Protein AF-A0A497KKL4-F1 (afdb_monomer_lite)

Sequence (73 aa):
VLNSYWVGEDGKRKWYEVILVDPAHPAIRSDPHFKWLQNPSNRGRVFRGKTSSGRKGRGLRKRGIGSEKATKR

Secondary structure (DSSP, 8-state):
--EEEEEEEETTEEEEEEE---TTSHHHHH-TTTGGGGSGGGTTTTTTT-SHHHHHHTTTT--STT-TTTS--

Radius of gyration: 15.61 Å; chains: 1; bounding box: 33×32×36 Å

Foldseek 3Di:
DAEKDWDDDDPVDTDIDDDDDDCVDPVLCPDPVNVVCVPPVNPPCVVVLVYPVSCVVLVNPDDDDPCPVSDDD

Structure (mmCIF, N/CA/C/O backbone):
data_AF-A0A497KKL4-F1
#
_entry.id   AF-A0A497KKL4-F1
#
loop_
_atom_site.group_PDB
_atom_site.id
_atom_site.type_symbol
_atom_site.label_atom_id
_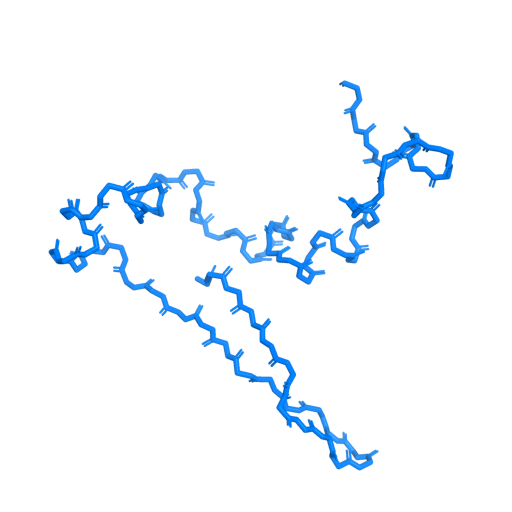atom_site.label_alt_id
_atom_site.label_comp_id
_atom_site.label_asym_id
_atom_site.label_entity_id
_atom_site.label_seq_id
_atom_site.pdbx_PDB_ins_code
_atom_site.Cartn_x
_atom_site.Cartn_y
_atom_site.Cartn_z
_atom_site.occupancy
_atom_site.B_iso_or_equiv
_atom_site.auth_seq_id
_atom_site.auth_comp_id
_atom_site.auth_asym_id
_atom_site.auth_atom_id
_atom_site.pdbx_PDB_model_num
ATOM 1 N N . VAL A 1 1 ? 2.671 -6.427 -2.334 1.00 91.19 1 VAL A N 1
ATOM 2 C CA . VAL A 1 1 ? 1.484 -5.809 -1.690 1.00 91.19 1 VAL A CA 1
ATOM 3 C C . VAL A 1 1 ? 1.332 -4.365 -2.138 1.00 91.19 1 VAL A C 1
ATOM 5 O O . VAL A 1 1 ? 2.152 -3.513 -1.769 1.00 91.19 1 VAL A O 1
ATOM 8 N N . LEU A 1 2 ? 0.300 -4.104 -2.939 1.00 93.25 2 LEU A N 1
ATOM 9 C CA . LEU A 1 2 ? -0.035 -2.767 -3.418 1.00 93.25 2 LEU A CA 1
ATOM 10 C C . LEU A 1 2 ? -0.784 -1.993 -2.325 1.00 93.25 2 LEU A C 1
ATOM 12 O O . LEU A 1 2 ? -0.262 -1.004 -1.797 1.00 93.25 2 LEU A O 1
ATOM 16 N N . ASN A 1 3 ? -1.952 -2.491 -1.918 1.00 94.94 3 ASN A N 1
ATOM 17 C CA . ASN A 1 3 ? -2.759 -1.936 -0.833 1.00 94.94 3 ASN A CA 1
ATOM 18 C C . ASN A 1 3 ? -3.796 -2.964 -0.339 1.00 94.94 3 ASN A C 1
ATOM 20 O O . ASN A 1 3 ? -3.782 -4.107 -0.786 1.00 94.94 3 ASN A O 1
ATOM 24 N N . SER A 1 4 ? -4.681 -2.559 0.568 1.00 96.56 4 SER A N 1
ATOM 25 C CA . SER A 1 4 ? -5.842 -3.343 0.995 1.00 96.56 4 SER A CA 1
ATOM 26 C C . SER A 1 4 ? -7.046 -2.443 1.275 1.00 96.56 4 SER A C 1
ATOM 28 O O . SER A 1 4 ? -6.875 -1.237 1.490 1.00 96.56 4 SER A O 1
ATOM 30 N N . TYR A 1 5 ? -8.246 -3.024 1.285 1.00 95.94 5 TYR A N 1
ATOM 31 C CA . TYR A 1 5 ? -9.490 -2.344 1.656 1.00 95.94 5 TYR A CA 1
ATOM 32 C C . TYR A 1 5 ? -10.375 -3.225 2.535 1.00 95.94 5 TYR A C 1
ATOM 34 O O . TYR A 1 5 ? -10.208 -4.440 2.584 1.00 95.94 5 TYR A O 1
ATOM 42 N N . TRP A 1 6 ? -11.255 -2.575 3.296 1.00 96.50 6 TRP A N 1
ATOM 43 C CA . TRP A 1 6 ? -12.202 -3.232 4.193 1.00 96.50 6 TRP A CA 1
ATOM 44 C C . TRP A 1 6 ? -13.387 -3.771 3.397 1.00 96.50 6 TRP A C 1
ATOM 46 O O . TRP A 1 6 ? -13.878 -3.079 2.508 1.00 96.50 6 TRP A O 1
ATOM 56 N N . VAL A 1 7 ? -13.821 -4.982 3.736 1.00 96.75 7 VAL A N 1
ATOM 57 C CA . VAL A 1 7 ? -14.941 -5.665 3.071 1.00 96.75 7 VAL A CA 1
ATOM 58 C C . VAL A 1 7 ? -16.134 -5.799 4.009 1.00 96.75 7 VAL A C 1
ATOM 60 O O . VAL A 1 7 ? -17.272 -5.595 3.605 1.00 96.75 7 VAL A O 1
ATOM 63 N N . GLY A 1 8 ? -15.872 -6.131 5.270 1.00 96.31 8 GLY A N 1
ATOM 64 C CA . GLY A 1 8 ? -16.911 -6.396 6.251 1.00 96.31 8 GLY A CA 1
ATOM 65 C C . GLY A 1 8 ? -16.322 -6.719 7.616 1.00 96.31 8 GLY A C 1
ATOM 66 O O . GLY A 1 8 ? -15.112 -6.931 7.760 1.00 96.31 8 GLY A O 1
ATOM 67 N N . GLU A 1 9 ? -17.181 -6.783 8.624 1.00 96.88 9 GLU A N 1
ATOM 68 C CA . GLU A 1 9 ? -16.838 -7.309 9.941 1.00 96.88 9 GLU A CA 1
ATOM 69 C C . GLU A 1 9 ? -18.019 -8.070 10.545 1.00 96.88 9 GLU A C 1
ATOM 71 O O . GLU A 1 9 ? -19.171 -7.675 10.382 1.00 96.88 9 GLU A O 1
ATOM 76 N N . ASP A 1 10 ? -17.722 -9.174 11.225 1.00 93.12 10 ASP A N 1
ATOM 77 C CA . ASP A 1 10 ? -18.598 -9.780 12.220 1.00 93.12 10 ASP A CA 1
ATOM 78 C C . ASP A 1 10 ? -18.009 -9.373 13.573 1.00 93.12 10 ASP A C 1
ATOM 80 O O . ASP A 1 10 ? -16.819 -9.086 13.656 1.00 93.12 10 ASP A O 1
ATOM 84 N N . GLY A 1 11 ? -18.784 -9.290 14.653 1.00 93.31 11 GLY A N 1
ATOM 85 C CA . GLY A 1 11 ? -18.294 -8.744 15.933 1.00 93.31 11 GLY A CA 1
ATOM 86 C C . GLY A 1 11 ? -17.016 -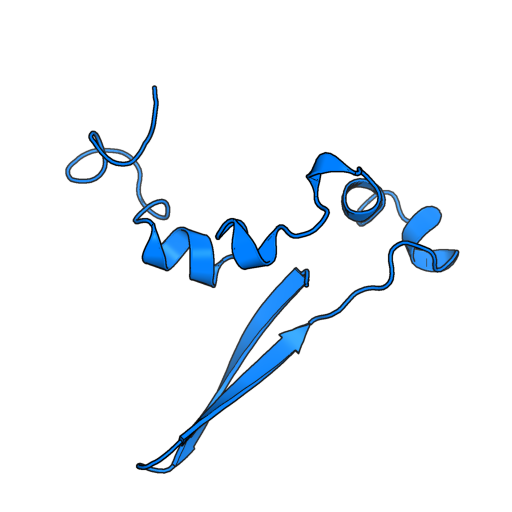9.393 16.513 1.00 93.31 11 GLY A C 1
ATOM 87 O O . GLY A 1 11 ? -16.504 -8.914 17.523 1.00 93.31 11 GLY A O 1
ATOM 88 N N . LYS A 1 12 ? -16.486 -10.463 15.902 1.00 95.38 12 LYS A N 1
ATOM 89 C CA . LYS A 1 12 ? -15.230 -11.132 16.258 1.00 95.38 12 LYS A CA 1
ATOM 90 C C . LYS A 1 12 ? -14.092 -10.876 15.261 1.00 95.38 12 LYS A C 1
ATOM 92 O O . LYS A 1 12 ? -12.928 -10.956 15.655 1.00 95.38 12 LYS A O 1
ATOM 97 N N . ARG A 1 13 ? -14.375 -10.629 13.980 1.00 96.94 13 ARG A N 1
ATOM 98 C CA . ARG A 1 13 ? -13.386 -10.607 12.894 1.00 96.94 13 ARG A CA 1
ATOM 99 C C . ARG A 1 13 ? -13.638 -9.460 11.929 1.00 96.94 13 ARG A C 1
ATOM 101 O O . ARG A 1 13 ? -14.764 -9.109 11.609 1.00 96.94 13 ARG A O 1
ATOM 108 N N . LYS A 1 14 ? -12.546 -8.918 11.396 1.00 96.62 14 LYS A N 1
ATOM 109 C CA . LYS A 1 14 ? -12.576 -7.918 10.326 1.00 96.62 14 LYS A CA 1
ATOM 110 C C . LYS A 1 14 ? -11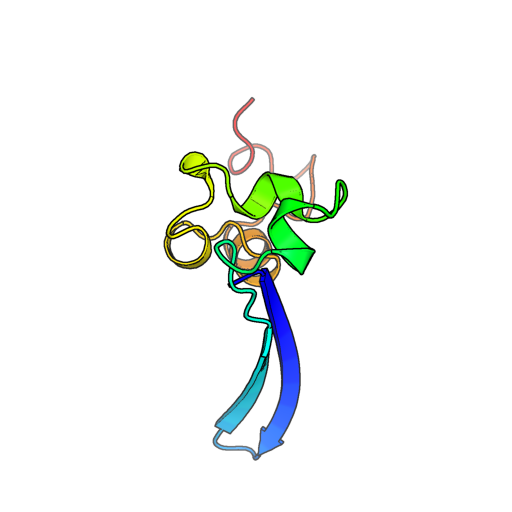.946 -8.511 9.082 1.00 96.62 14 LYS A C 1
ATOM 112 O O . LYS A 1 14 ? -10.831 -9.032 9.153 1.00 96.62 14 LYS A O 1
ATOM 117 N N . TRP A 1 15 ? -12.637 -8.402 7.958 1.00 97.38 15 TRP A N 1
ATOM 118 C CA . TRP A 1 15 ? -12.154 -8.899 6.680 1.00 97.38 15 TRP A CA 1
ATOM 119 C C . TRP A 1 15 ? -11.669 -7.762 5.801 1.00 97.38 15 TRP A C 1
ATOM 121 O O . TRP A 1 15 ? -12.265 -6.683 5.718 1.00 97.38 15 TRP A O 1
ATOM 131 N N . TYR A 1 16 ? -10.555 -8.038 5.136 1.00 97.19 16 TYR A N 1
ATOM 132 C CA . TYR A 1 16 ? -9.916 -7.129 4.209 1.00 97.19 16 TYR A CA 1
ATOM 133 C C . TYR A 1 16 ? -9.508 -7.896 2.965 1.00 97.19 16 TYR A C 1
ATOM 135 O O . TYR A 1 16 ? -8.942 -8.985 3.064 1.00 97.19 16 TYR A O 1
ATOM 143 N N . GLU A 1 17 ? -9.704 -7.277 1.812 1.00 97.62 17 GLU A N 1
ATOM 144 C CA . GLU A 1 17 ? -9.133 -7.755 0.563 1.00 97.62 17 GLU A CA 1
ATOM 145 C C . GLU A 1 17 ? -7.780 -7.085 0.343 1.00 97.62 17 GLU A C 1
ATOM 147 O O . GLU A 1 17 ? -7.613 -5.867 0.486 1.00 97.62 17 GLU A O 1
ATOM 152 N N . VAL A 1 18 ? -6.772 -7.909 0.055 1.00 96.25 18 VAL A N 1
ATOM 153 C CA . VAL A 1 18 ? -5.389 -7.472 -0.137 1.00 96.25 18 VAL A CA 1
ATOM 154 C C . VAL A 1 18 ? -5.048 -7.551 -1.614 1.00 96.25 18 VAL A C 1
ATOM 156 O O . VAL A 1 18 ? -5.051 -8.621 -2.211 1.00 96.25 18 VAL A O 1
ATOM 159 N N . ILE A 1 19 ? -4.673 -6.411 -2.187 1.00 96.00 19 ILE A N 1
ATOM 160 C CA . ILE A 1 19 ? -4.297 -6.308 -3.592 1.00 96.00 19 ILE A CA 1
ATOM 161 C C . ILE A 1 19 ? -2.808 -6.643 -3.728 1.00 96.00 19 ILE A C 1
ATOM 163 O O . ILE A 1 19 ? -1.919 -5.907 -3.261 1.00 96.00 19 ILE A O 1
ATOM 167 N N . LEU A 1 20 ? -2.532 -7.770 -4.377 1.00 94.12 20 LEU A N 1
ATOM 168 C CA . LEU A 1 20 ? -1.195 -8.228 -4.735 1.00 94.12 20 LEU A CA 1
ATOM 169 C C . LEU A 1 20 ? -0.976 -8.047 -6.236 1.00 94.12 20 LEU A C 1
ATOM 171 O O . LEU A 1 20 ? -1.892 -8.191 -7.032 1.00 94.12 20 LEU A O 1
ATOM 175 N N . VAL A 1 21 ? 0.254 -7.702 -6.600 1.00 92.69 21 VAL A N 1
ATOM 176 C CA . VAL A 1 21 ? 0.687 -7.551 -7.989 1.00 92.69 21 VAL A CA 1
ATOM 177 C C . VAL A 1 21 ? 2.017 -8.273 -8.100 1.00 92.69 21 VAL A C 1
ATOM 179 O O . VAL A 1 21 ? 2.867 -8.088 -7.221 1.00 92.69 21 VAL A O 1
ATOM 182 N N . ASP A 1 22 ? 2.173 -9.075 -9.149 1.00 92.56 22 ASP A N 1
ATOM 183 C CA . ASP A 1 22 ? 3.436 -9.712 -9.510 1.00 92.56 22 ASP A CA 1
ATOM 184 C C . ASP A 1 22 ? 4.271 -8.773 -10.405 1.00 92.56 22 ASP A C 1
ATOM 186 O O . ASP A 1 22 ? 3.877 -8.506 -11.542 1.00 92.56 22 ASP A O 1
ATOM 190 N N . PRO A 1 23 ? 5.424 -8.258 -9.934 1.00 91.19 23 PRO A N 1
ATOM 191 C CA . PRO A 1 23 ? 6.292 -7.398 -10.736 1.00 91.19 23 PRO A CA 1
ATOM 192 C C . PRO A 1 23 ? 7.059 -8.130 -11.847 1.00 91.19 23 PRO A C 1
ATOM 194 O O . PRO A 1 23 ? 7.626 -7.463 -12.711 1.00 91.19 23 PRO A O 1
ATOM 197 N N . ALA A 1 24 ? 7.148 -9.466 -11.807 1.00 91.25 24 ALA A N 1
ATOM 198 C CA . ALA A 1 24 ? 7.838 -10.252 -12.832 1.00 91.25 24 ALA A CA 1
ATOM 199 C C . ALA A 1 24 ? 6.970 -10.478 -14.081 1.00 91.25 24 ALA A C 1
ATOM 201 O O . ALA A 1 24 ? 7.499 -10.786 -15.151 1.00 91.25 24 ALA A O 1
ATOM 202 N N . HIS A 1 25 ? 5.655 -10.287 -13.961 1.00 93.94 25 HIS A N 1
ATOM 203 C CA . HIS A 1 25 ? 4.711 -10.506 -15.044 1.00 93.94 25 HIS A CA 1
ATOM 204 C C . HIS A 1 25 ? 4.914 -9.494 -16.197 1.00 93.94 25 HIS A C 1
ATOM 206 O O . HIS A 1 25 ? 4.974 -8.285 -15.940 1.00 93.94 25 HIS A O 1
ATOM 212 N N . PRO A 1 26 ? 4.981 -9.936 -17.473 1.00 93.88 26 PRO A N 1
ATOM 213 C CA . PRO A 1 26 ? 5.273 -9.060 -18.610 1.00 93.88 26 PRO A CA 1
ATOM 214 C C . PRO A 1 26 ? 4.341 -7.854 -18.730 1.00 93.88 26 PRO A C 1
ATOM 216 O O . PRO A 1 26 ? 4.837 -6.753 -18.954 1.00 93.88 26 PRO A O 1
ATOM 219 N N . ALA A 1 27 ? 3.033 -8.025 -18.494 1.00 93.38 27 ALA A N 1
ATOM 220 C CA . ALA A 1 27 ? 2.073 -6.921 -18.591 1.00 93.38 27 ALA A CA 1
ATOM 221 C C . ALA A 1 27 ? 2.352 -5.802 -17.570 1.00 93.38 27 ALA A C 1
ATOM 223 O O . ALA A 1 27 ? 2.202 -4.624 -17.878 1.00 93.38 27 ALA A O 1
ATOM 224 N N . ILE A 1 28 ? 2.835 -6.155 -16.374 1.00 93.12 28 ILE A N 1
ATOM 225 C CA . ILE A 1 28 ? 3.221 -5.183 -15.340 1.00 93.12 28 ILE A CA 1
ATOM 226 C C . ILE A 1 28 ? 4.562 -4.528 -15.675 1.00 93.12 28 ILE A C 1
ATOM 228 O O . ILE A 1 28 ? 4.769 -3.349 -15.391 1.00 93.12 28 ILE A O 1
ATOM 232 N N . ARG A 1 29 ? 5.477 -5.281 -16.293 1.00 90.44 29 ARG A N 1
ATOM 233 C CA . ARG A 1 29 ? 6.799 -4.787 -16.689 1.00 90.44 29 ARG A CA 1
ATOM 234 C C . ARG A 1 29 ? 6.727 -3.792 -17.848 1.00 90.44 29 ARG A C 1
ATOM 236 O O . ARG A 1 29 ? 7.528 -2.857 -17.886 1.00 90.44 29 ARG A O 1
ATOM 243 N N . SER A 1 30 ? 5.803 -3.998 -18.784 1.00 93.62 30 SER A N 1
ATOM 244 C CA . SER A 1 30 ? 5.577 -3.100 -19.918 1.00 93.62 30 SER A CA 1
ATOM 245 C C . SER A 1 30 ? 4.773 -1.854 -19.548 1.00 93.62 30 SER A C 1
ATOM 247 O O . SER A 1 30 ? 4.948 -0.823 -20.192 1.00 93.62 30 SER A O 1
ATOM 249 N N . ASP A 1 31 ? 3.911 -1.923 -18.528 1.00 94.94 31 ASP A N 1
ATOM 250 C CA . ASP A 1 31 ? 3.038 -0.807 -18.153 1.00 94.94 31 ASP A CA 1
ATOM 251 C C . ASP A 1 31 ? 3.816 0.319 -17.429 1.00 94.94 31 ASP A C 1
ATOM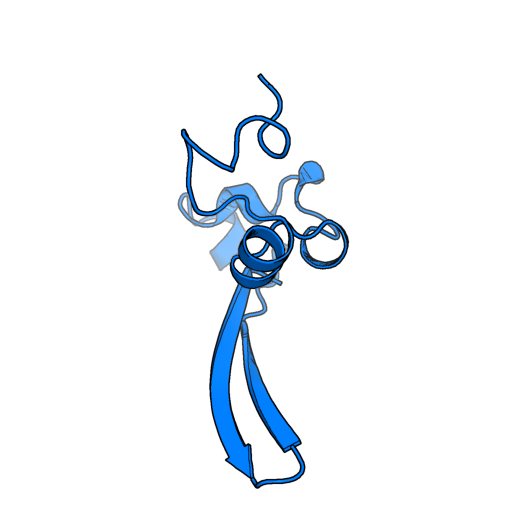 253 O O . ASP A 1 31 ? 4.356 0.104 -16.333 1.00 94.94 31 ASP A O 1
ATOM 257 N N . PRO A 1 32 ? 3.859 1.550 -17.981 1.00 93.31 32 PRO A N 1
ATOM 258 C CA . PRO A 1 32 ? 4.552 2.676 -17.357 1.00 93.31 32 PRO A CA 1
ATOM 259 C C . PRO A 1 32 ? 3.972 3.080 -15.990 1.00 93.31 32 PRO A C 1
ATOM 261 O O . PRO A 1 32 ? 4.721 3.580 -15.148 1.00 93.31 32 PRO A O 1
ATOM 264 N N . HIS A 1 33 ? 2.687 2.831 -15.719 1.00 93.12 33 HIS A N 1
ATOM 265 C CA . HIS A 1 33 ? 2.046 3.175 -14.445 1.00 93.12 33 HIS A CA 1
ATOM 266 C C . HIS A 1 33 ? 2.462 2.253 -13.299 1.00 93.12 33 HIS A C 1
ATOM 268 O O . HIS A 1 33 ? 2.524 2.688 -12.145 1.00 93.12 33 HIS A O 1
ATOM 274 N N . PHE A 1 34 ? 2.763 0.985 -13.592 1.00 91.25 34 PHE A N 1
ATOM 275 C CA . PHE A 1 34 ? 3.125 -0.015 -12.582 1.00 91.25 34 PHE A CA 1
ATOM 276 C C . PHE A 1 34 ? 4.620 -0.330 -12.531 1.00 91.25 34 PHE A C 1
ATOM 278 O O 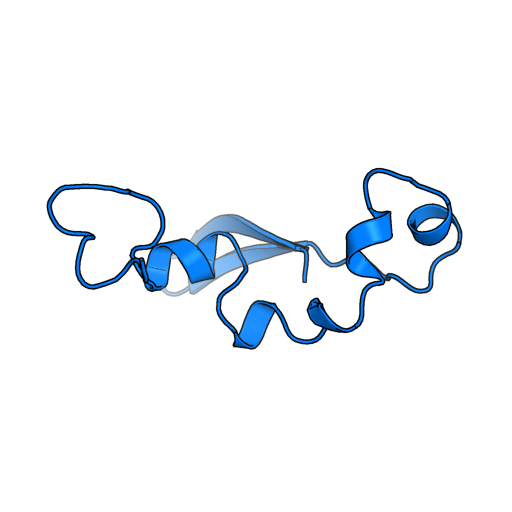. PHE A 1 34 ? 5.079 -0.919 -11.550 1.00 91.25 34 PHE A O 1
ATOM 285 N N . LYS A 1 35 ? 5.405 0.144 -13.505 1.00 90.38 35 LYS A N 1
ATOM 286 C CA . LYS A 1 35 ? 6.861 -0.055 -13.600 1.00 90.38 35 LYS A CA 1
ATOM 287 C C . LYS A 1 35 ? 7.627 0.239 -12.305 1.00 90.38 35 LYS A C 1
ATOM 289 O O . LYS A 1 35 ? 8.602 -0.439 -11.984 1.00 90.38 35 LYS A O 1
ATOM 294 N N . TRP A 1 36 ? 7.179 1.212 -11.507 1.00 92.25 36 TRP A N 1
ATOM 295 C CA . TRP A 1 36 ? 7.809 1.549 -10.223 1.00 92.25 36 TRP A CA 1
ATOM 296 C C . TRP A 1 36 ? 7.805 0.387 -9.213 1.00 92.25 36 TRP A C 1
ATOM 298 O O . TRP A 1 36 ? 8.697 0.321 -8.361 1.00 92.25 36 TRP A O 1
ATOM 308 N N . LEU A 1 37 ? 6.852 -0.551 -9.303 1.00 91.00 37 LEU A N 1
ATOM 309 C CA . LEU A 1 37 ? 6.776 -1.731 -8.433 1.00 91.00 37 LEU A CA 1
ATOM 310 C C . LEU A 1 37 ? 7.985 -2.659 -8.595 1.00 91.00 37 LEU A C 1
ATOM 312 O O . LEU A 1 37 ? 8.353 -3.331 -7.632 1.00 91.00 37 LEU A O 1
ATOM 316 N N . GLN A 1 38 ? 8.622 -2.660 -9.770 1.00 90.88 38 GLN A N 1
ATOM 317 C CA . GLN A 1 38 ? 9.795 -3.483 -10.061 1.00 90.88 38 GLN A CA 1
ATOM 318 C C . GLN A 1 38 ? 11.063 -2.982 -9.351 1.00 90.88 38 GLN A C 1
ATOM 320 O O . GLN A 1 38 ? 12.007 -3.746 -9.153 1.00 90.88 38 GLN A O 1
ATOM 325 N N . ASN A 1 39 ? 11.104 -1.710 -8.938 1.00 91.81 39 ASN A N 1
ATOM 326 C CA . ASN A 1 39 ? 12.277 -1.152 -8.273 1.00 91.81 39 ASN A CA 1
ATOM 327 C C . ASN A 1 39 ? 12.557 -1.908 -6.950 1.00 91.81 39 ASN A C 1
ATOM 329 O O . ASN A 1 39 ? 11.663 -1.977 -6.096 1.00 91.81 39 ASN A O 1
ATOM 333 N N . PRO A 1 40 ? 13.789 -2.410 -6.715 1.00 91.31 40 PRO A N 1
ATOM 334 C CA . PRO A 1 40 ? 14.155 -3.119 -5.484 1.00 91.31 40 PRO A CA 1
ATOM 335 C C . PRO A 1 40 ? 13.814 -2.354 -4.197 1.00 91.31 40 PRO A C 1
ATOM 337 O O . PRO A 1 40 ? 13.460 -2.955 -3.181 1.00 91.31 40 PRO A O 1
ATOM 340 N N . SER A 1 41 ? 13.823 -1.018 -4.242 1.00 91.75 41 SER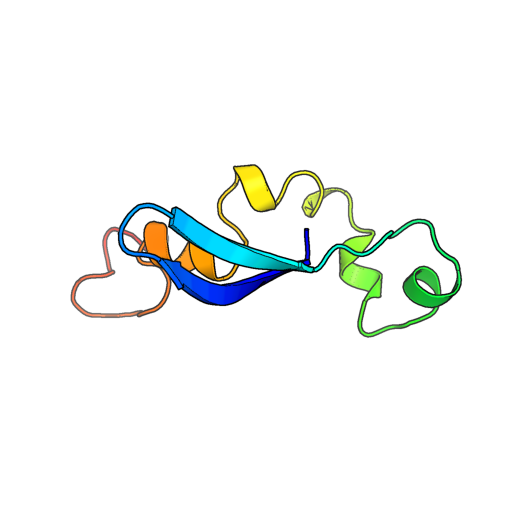 A N 1
ATOM 341 C CA . SER A 1 41 ? 13.442 -0.157 -3.117 1.00 91.75 41 SER A CA 1
ATOM 342 C C . SER A 1 41 ? 11.987 -0.325 -2.659 1.00 91.75 41 SER A C 1
ATOM 344 O O . SER A 1 41 ? 11.667 0.064 -1.527 1.00 91.75 41 SER A O 1
ATOM 346 N N . ASN A 1 42 ? 11.115 -0.934 -3.473 1.00 92.25 42 ASN A N 1
ATOM 347 C CA . ASN A 1 42 ? 9.715 -1.246 -3.165 1.00 92.25 42 ASN A CA 1
ATOM 348 C C . ASN A 1 42 ? 9.496 -2.671 -2.627 1.00 92.25 42 ASN A C 1
ATOM 350 O O . ASN A 1 42 ? 8.410 -2.973 -2.116 1.00 92.25 42 ASN A O 1
ATOM 354 N N . ARG A 1 43 ? 10.530 -3.524 -2.611 1.00 91.62 43 ARG A N 1
ATOM 355 C CA . ARG A 1 43 ? 10.471 -4.851 -1.978 1.00 91.62 43 ARG A CA 1
ATOM 356 C C . ARG A 1 43 ? 10.191 -4.723 -0.478 1.00 91.62 43 ARG A C 1
ATOM 358 O O . ARG A 1 43 ? 10.698 -3.823 0.188 1.00 91.62 43 ARG A O 1
ATOM 365 N N . GLY A 1 44 ? 9.318 -5.568 0.073 1.00 92.25 44 GLY A N 1
ATOM 366 C CA . GLY A 1 44 ? 8.985 -5.534 1.507 1.00 92.25 44 GLY A CA 1
ATOM 367 C C . GLY A 1 44 ? 8.367 -4.209 1.989 1.00 92.25 44 GLY A C 1
ATOM 368 O O . GLY A 1 44 ? 8.475 -3.853 3.161 1.00 92.25 44 GLY A O 1
ATOM 369 N N . ARG A 1 45 ? 7.739 -3.421 1.102 1.00 94.94 45 ARG A N 1
ATOM 370 C CA . ARG A 1 45 ? 7.121 -2.127 1.461 1.00 94.94 45 ARG A CA 1
ATOM 371 C C . ARG A 1 45 ? 6.012 -2.232 2.518 1.00 94.94 45 ARG A C 1
ATOM 373 O O . ARG A 1 45 ? 5.775 -1.260 3.232 1.00 94.94 45 ARG A O 1
ATOM 380 N N . VAL A 1 46 ? 5.360 -3.394 2.618 1.00 94.38 46 VAL A N 1
ATOM 381 C CA . VAL A 1 46 ? 4.311 -3.677 3.611 1.00 94.38 46 VAL A CA 1
ATOM 382 C C . VAL A 1 46 ? 4.868 -3.645 5.034 1.00 94.38 46 VAL A C 1
ATOM 384 O O . VAL A 1 46 ? 4.355 -2.899 5.860 1.00 94.38 46 VAL A O 1
ATOM 387 N N . PHE A 1 47 ? 5.993 -4.320 5.276 1.00 94.12 47 PHE A N 1
ATOM 388 C CA . PHE A 1 47 ? 6.650 -4.379 6.585 1.00 94.12 47 PHE A CA 1
ATOM 389 C C . PHE A 1 47 ? 7.235 -3.030 7.016 1.00 94.12 47 PHE A C 1
ATOM 391 O O . PHE A 1 47 ? 7.338 -2.733 8.196 1.00 94.12 47 PHE A O 1
ATOM 398 N N . ARG A 1 48 ? 7.558 -2.163 6.049 1.00 93.50 48 ARG A N 1
ATOM 399 C CA . ARG A 1 48 ? 8.051 -0.797 6.295 1.00 93.50 48 ARG A CA 1
ATOM 400 C C . ARG A 1 48 ? 6.934 0.249 6.415 1.00 93.50 48 ARG A C 1
ATOM 402 O O . ARG A 1 48 ? 7.210 1.449 6.415 1.00 93.50 48 ARG A O 1
ATOM 409 N N . GLY A 1 49 ? 5.667 -0.173 6.432 1.00 93.19 49 GLY A N 1
ATOM 410 C CA . GLY A 1 49 ? 4.521 0.726 6.586 1.00 93.19 49 GLY A CA 1
ATOM 411 C C . GLY A 1 49 ? 4.371 1.749 5.453 1.00 93.19 49 GLY A C 1
ATOM 412 O O . GLY A 1 49 ? 3.936 2.875 5.693 1.00 93.19 49 GLY A O 1
ATOM 413 N N . LYS A 1 50 ? 4.758 1.396 4.219 1.00 93.50 50 LYS A N 1
ATOM 414 C CA . LYS A 1 50 ? 4.616 2.275 3.040 1.00 93.50 50 LYS A CA 1
ATOM 415 C C . LYS A 1 50 ? 3.258 2.126 2.329 1.00 93.50 50 LYS A C 1
ATOM 417 O O . LYS A 1 50 ? 2.990 2.870 1.390 1.00 93.50 50 LYS A O 1
ATOM 422 N N . THR A 1 51 ? 2.405 1.186 2.745 1.00 95.12 51 THR A N 1
ATOM 423 C CA . THR A 1 51 ? 1.007 1.052 2.276 1.00 95.12 51 THR A CA 1
ATOM 424 C C . THR A 1 51 ? 0.133 2.201 2.795 1.00 95.12 51 THR A C 1
ATOM 426 O O . THR A 1 51 ? 0.547 2.933 3.695 1.00 95.12 51 THR A O 1
ATOM 429 N N . SER A 1 52 ? -1.087 2.376 2.267 1.00 93.94 52 SER A N 1
ATOM 430 C CA . SER A 1 52 ? -2.000 3.428 2.755 1.00 93.94 52 SER A CA 1
ATOM 431 C C . SER A 1 52 ? -2.330 3.252 4.242 1.00 93.94 52 SER A C 1
ATOM 433 O O . SER A 1 52 ? -2.276 4.214 5.014 1.00 93.94 52 SER A O 1
ATOM 435 N N . SER A 1 53 ? -2.596 2.011 4.658 1.00 93.94 53 SER A N 1
ATOM 436 C CA . SER A 1 53 ? -2.835 1.650 6.059 1.00 93.94 53 SER A CA 1
ATOM 437 C C . SER A 1 53 ? -1.586 1.857 6.922 1.00 93.94 53 SER A C 1
ATOM 439 O O . SER A 1 53 ? -1.680 2.447 7.995 1.00 93.94 53 SER A O 1
ATOM 441 N N . GLY A 1 54 ? -0.398 1.491 6.424 1.00 93.56 54 GLY A N 1
ATOM 442 C CA . GLY A 1 54 ? 0.868 1.735 7.124 1.00 93.56 54 GLY A CA 1
ATOM 443 C C . GLY A 1 54 ? 1.169 3.225 7.318 1.00 93.56 54 GLY A C 1
ATOM 444 O O . GLY A 1 54 ? 1.535 3.652 8.410 1.00 93.56 54 GLY A O 1
ATOM 445 N N . ARG A 1 55 ? 0.926 4.054 6.294 1.00 93.12 55 ARG A N 1
ATOM 446 C CA . ARG A 1 55 ? 1.057 5.517 6.394 1.00 93.12 55 ARG A CA 1
ATOM 447 C C . ARG A 1 55 ? 0.070 6.118 7.392 1.00 93.12 55 ARG A C 1
ATOM 449 O O . ARG A 1 55 ? 0.442 7.057 8.090 1.00 93.12 55 ARG A O 1
ATOM 456 N N . LYS A 1 56 ? -1.157 5.580 7.474 1.00 92.31 56 LYS A N 1
ATOM 457 C CA . LYS A 1 56 ? -2.152 5.971 8.488 1.00 92.31 56 LYS A CA 1
ATOM 458 C C . LYS A 1 56 ? -1.633 5.685 9.897 1.00 92.31 56 LYS A C 1
ATOM 460 O O . LYS A 1 56 ? -1.629 6.598 10.711 1.00 92.31 56 LYS A O 1
ATOM 465 N N . GLY A 1 57 ? -1.152 4.466 10.151 1.00 91.25 57 GLY A N 1
ATOM 466 C CA . GLY A 1 57 ? -0.616 4.071 11.461 1.00 91.25 57 GLY A CA 1
ATOM 467 C C . GLY A 1 57 ? 0.605 4.889 11.891 1.00 91.25 57 GLY A C 1
ATOM 468 O O . GLY A 1 57 ? 0.782 5.162 13.068 1.00 91.25 57 GLY A O 1
ATOM 469 N N . ARG A 1 58 ? 1.407 5.360 10.930 1.00 91.38 58 ARG A N 1
ATOM 470 C CA . ARG A 1 58 ? 2.563 6.238 11.179 1.00 91.38 58 ARG A CA 1
ATOM 471 C C . ARG A 1 58 ? 2.213 7.725 11.341 1.00 91.38 58 ARG A C 1
ATOM 473 O O . ARG A 1 58 ? 3.124 8.534 11.470 1.00 91.38 58 ARG A O 1
ATOM 480 N N . GLY A 1 59 ? 0.939 8.111 11.247 1.00 90.06 59 GLY A N 1
ATOM 481 C CA . GLY A 1 59 ? 0.519 9.517 11.334 1.00 90.06 59 GLY A CA 1
ATOM 482 C C . GLY A 1 59 ? 0.872 10.379 10.111 1.00 90.06 59 GLY A C 1
ATOM 483 O O . GLY A 1 59 ? 0.742 11.594 10.158 1.00 90.06 59 GLY A O 1
ATOM 484 N N . LEU A 1 60 ? 1.265 9.779 8.980 1.00 90.00 60 LEU A N 1
ATOM 485 C CA . LEU A 1 60 ? 1.784 10.486 7.791 1.00 90.00 60 LEU A CA 1
ATOM 486 C C . LEU A 1 60 ? 0.707 10.854 6.753 1.00 90.00 60 LEU A C 1
ATOM 488 O O . LEU A 1 60 ? 0.997 10.961 5.553 1.00 90.00 60 LEU A O 1
ATOM 492 N N . ARG A 1 61 ? -0.557 10.956 7.181 1.00 88.50 61 ARG A N 1
ATOM 493 C CA . ARG A 1 61 ? -1.681 11.360 6.314 1.00 88.50 61 ARG A CA 1
ATOM 494 C C . ARG A 1 61 ? -1.901 12.867 6.286 1.00 88.50 61 ARG A C 1
ATOM 496 O O . ARG A 1 61 ? -2.384 13.370 5.280 1.00 88.50 61 ARG A O 1
ATOM 503 N N . LYS A 1 62 ? -1.562 13.560 7.371 1.00 87.12 62 LYS A N 1
ATOM 504 C CA . LYS A 1 62 ? -1.645 15.016 7.483 1.00 87.12 62 LYS A CA 1
ATOM 505 C C . LYS A 1 62 ? -0.229 15.589 7.536 1.00 87.12 62 LYS A C 1
ATOM 507 O O . LYS A 1 62 ? 0.694 14.907 7.974 1.00 87.12 62 LYS A O 1
ATOM 512 N N . ARG A 1 63 ? -0.077 16.815 7.042 1.00 84.75 63 ARG A N 1
ATOM 513 C CA . ARG A 1 63 ? 1.121 17.648 7.194 1.00 84.75 63 ARG A CA 1
ATOM 514 C C . ARG A 1 63 ? 0.709 18.922 7.933 1.00 84.75 63 ARG A C 1
ATOM 516 O O . ARG A 1 63 ? -0.424 19.364 7.759 1.00 84.75 63 ARG A O 1
ATOM 523 N N . GLY A 1 64 ? 1.610 19.501 8.722 1.00 83.50 64 GLY A N 1
ATOM 524 C CA . GLY A 1 64 ? 1.340 20.692 9.537 1.00 83.50 64 GLY A CA 1
ATOM 525 C C . GLY A 1 64 ? 1.111 20.364 11.014 1.00 83.50 64 GLY A C 1
ATOM 526 O O . GLY A 1 64 ? 1.714 19.416 11.527 1.00 83.50 64 GLY A O 1
ATOM 527 N N . ILE A 1 65 ? 0.249 21.147 11.672 1.00 83.06 65 ILE A N 1
ATOM 528 C CA . ILE A 1 65 ? 0.081 21.128 13.132 1.00 83.06 65 ILE A CA 1
ATOM 529 C C . ILE A 1 65 ? -0.283 19.723 13.639 1.00 83.06 65 ILE A C 1
ATOM 531 O O . ILE A 1 65 ? -1.229 19.103 13.150 1.00 83.06 65 ILE A O 1
ATOM 535 N N . GLY A 1 66 ? 0.493 19.205 14.594 1.00 81.44 66 GLY A N 1
ATOM 536 C CA . GLY A 1 66 ? 0.346 17.863 15.172 1.00 81.44 66 GLY A CA 1
ATOM 537 C C . GLY A 1 66 ? 1.057 16.732 14.411 1.00 81.44 66 GLY A C 1
ATOM 538 O O . GLY A 1 66 ? 0.975 15.575 14.820 1.00 81.44 66 GLY A O 1
ATOM 539 N N . SER A 1 67 ? 1.759 17.028 13.312 1.00 84.38 67 SER A N 1
ATOM 540 C CA . SER A 1 67 ? 2.528 16.054 12.510 1.00 84.38 67 SER A CA 1
ATOM 541 C C . SER A 1 67 ? 4.004 16.431 12.321 1.00 84.38 67 SER A C 1
ATOM 543 O O . SER A 1 67 ? 4.736 15.755 11.591 1.00 84.38 67 SER A O 1
ATOM 545 N N . GLU A 1 68 ? 4.459 17.482 13.001 1.00 83.94 68 GLU A N 1
ATOM 546 C CA . GLU A 1 68 ? 5.791 18.082 12.876 1.00 83.94 68 GLU A CA 1
ATOM 547 C C . GLU A 1 68 ? 6.893 17.129 13.335 1.00 83.94 68 GLU A C 1
ATOM 549 O O . GLU A 1 68 ? 7.969 17.096 12.751 1.00 83.94 68 GLU A O 1
ATOM 554 N N . LYS A 1 69 ? 6.609 16.314 14.357 1.00 80.94 69 LYS A N 1
ATOM 555 C CA . LYS A 1 69 ? 7.550 15.308 14.877 1.00 80.94 69 LYS A CA 1
ATOM 556 C C . LYS A 1 69 ? 7.537 14.004 14.071 1.00 80.94 69 LYS A C 1
ATOM 558 O O . LYS A 1 69 ? 8.495 13.240 14.120 1.00 80.94 69 LYS A O 1
ATOM 563 N N . ALA A 1 70 ? 6.449 13.733 13.348 1.00 76.56 70 ALA A N 1
ATOM 564 C CA . ALA A 1 70 ? 6.277 12.506 12.568 1.00 76.56 70 ALA A CA 1
ATOM 565 C C . ALA A 1 70 ? 6.826 12.640 11.138 1.00 76.56 70 ALA A C 1
ATOM 567 O O . ALA A 1 70 ? 7.336 11.672 10.566 1.00 76.56 70 ALA A O 1
ATOM 568 N N . THR A 1 71 ? 6.733 13.835 10.553 1.00 71.88 71 THR A N 1
ATOM 569 C CA . THR A 1 71 ? 7.267 14.129 9.222 1.00 71.88 71 THR A CA 1
ATOM 570 C C . THR A 1 71 ? 8.717 14.577 9.362 1.00 71.88 71 THR A C 1
ATOM 572 O O . THR A 1 71 ? 8.978 15.651 9.891 1.00 71.88 71 THR A O 1
ATOM 575 N N . LYS A 1 72 ? 9.674 13.770 8.884 1.00 62.91 72 LYS A N 1
ATOM 576 C CA . LYS A 1 72 ? 11.059 14.245 8.740 1.00 62.91 72 LYS A CA 1
ATOM 577 C C . LYS A 1 72 ? 11.065 15.426 7.758 1.00 62.91 72 LYS A C 1
ATOM 579 O O . LYS A 1 72 ? 10.503 15.280 6.669 1.00 62.91 72 LYS A O 1
ATOM 584 N N . ARG A 1 73 ? 11.628 16.564 8.183 1.00 54.31 73 ARG A N 1
ATOM 585 C CA . ARG A 1 73 ? 12.032 17.648 7.276 1.00 54.31 73 ARG A CA 1
ATOM 586 C C . ARG A 1 73 ? 13.064 17.127 6.283 1.00 54.31 73 ARG A C 1
ATOM 588 O O . ARG A 1 73 ? 13.861 16.250 6.691 1.00 54.31 73 ARG A O 1
#

pLDDT: mean 90.93, std 7.25, range [54.31, 97.62]